Protein AF-J9BNU7-F1 (afdb_monomer_lite)

Organism: NCBI:txid749906

Foldseek 3Di:
DPPDLDQKDWDWDDDVLWIWTPFIAHNVRDGCLVVLLVVLVVDLVPDDDQQNQQSVCCVVVVIGTPHGNVVVVVD

Structure (mmCIF, N/CA/C/O backbone):
data_AF-J9BNU7-F1
#
_entry.id   AF-J9BNU7-F1
#
loop_
_atom_site.group_PDB
_atom_site.id
_atom_site.type_symbol
_atom_site.label_atom_id
_atom_site.label_alt_id
_atom_site.label_comp_id
_atom_site.label_asym_id
_atom_site.label_entity_id
_atom_site.label_seq_id
_atom_site.pdbx_PDB_ins_code
_atom_site.Cartn_x
_atom_site.Cartn_y
_atom_site.Cartn_z
_atom_site.occupancy
_atom_site.B_iso_or_equiv
_atom_site.auth_seq_id
_atom_site.auth_comp_id
_atom_site.auth_asym_id
_atom_site.auth_atom_id
_atom_site.pdbx_PDB_model_num
ATOM 1 N N . MET A 1 1 ? -2.637 19.219 -0.707 1.00 41.78 1 MET A N 1
ATOM 2 C CA . MET A 1 1 ? -3.178 18.610 0.515 1.00 41.78 1 MET A CA 1
ATOM 3 C C . MET A 1 1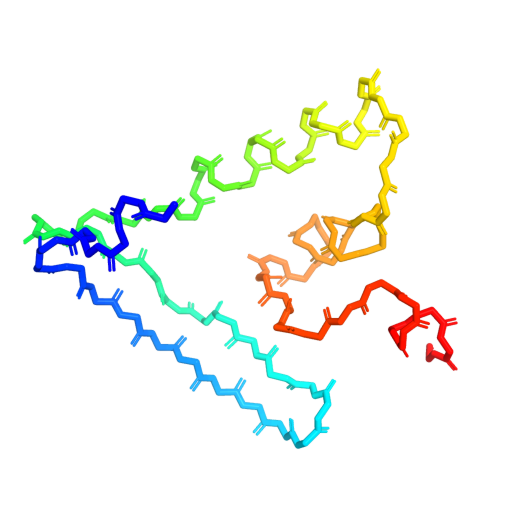 ? -4.667 18.960 0.652 1.00 41.78 1 MET A C 1
ATOM 5 O O . MET A 1 1 ? -5.011 19.964 1.262 1.00 41.78 1 MET A O 1
ATOM 9 N N . LYS A 1 2 ? -5.557 18.189 0.003 1.00 41.81 2 LYS A N 1
ATOM 10 C CA . LYS A 1 2 ? -7.035 18.260 0.150 1.00 41.81 2 LYS A CA 1
ATOM 11 C C . LYS A 1 2 ? -7.436 17.401 1.368 1.00 41.81 2 LYS A C 1
ATOM 13 O O . LYS A 1 2 ? -8.283 16.517 1.287 1.00 41.81 2 LYS A O 1
ATOM 18 N N . ASP A 1 3 ? -6.712 17.585 2.468 1.00 46.38 3 ASP A N 1
ATOM 19 C CA . ASP A 1 3 ? -6.276 16.479 3.331 1.00 46.38 3 ASP A CA 1
ATOM 20 C C . ASP A 1 3 ? -7.173 16.202 4.524 1.00 46.38 3 ASP A C 1
ATOM 22 O O . ASP A 1 3 ? -6.691 16.051 5.641 1.00 46.38 3 ASP A O 1
ATOM 26 N N . LYS A 1 4 ? -8.473 16.067 4.279 1.00 52.94 4 LYS A N 1
ATOM 27 C CA . LYS A 1 4 ? -9.338 15.224 5.107 1.00 52.94 4 LYS A CA 1
ATOM 28 C C . LYS A 1 4 ? -10.389 14.618 4.187 1.00 52.94 4 LYS A C 1
ATOM 30 O O . LYS A 1 4 ? -11.342 15.293 3.810 1.00 52.94 4 LYS A O 1
ATOM 35 N N . LEU A 1 5 ? -10.226 13.345 3.818 1.00 65.25 5 LEU A N 1
ATOM 36 C CA . LEU A 1 5 ? -11.388 12.533 3.454 1.00 65.25 5 LEU A CA 1
ATOM 37 C C . LEU A 1 5 ? -12.214 12.414 4.736 1.00 65.25 5 LEU A C 1
ATOM 39 O O . LEU A 1 5 ? -11.966 11.547 5.567 1.00 65.25 5 LEU A O 1
ATOM 43 N N . GLU A 1 6 ? -13.099 13.384 4.956 1.00 80.38 6 GLU A N 1
ATOM 44 C CA . GLU A 1 6 ? -13.948 13.445 6.141 1.00 80.38 6 GLU A CA 1
ATOM 45 C C . GLU A 1 6 ? -14.689 12.113 6.302 1.00 80.38 6 GLU A C 1
ATOM 47 O O . GLU A 1 6 ? -15.303 11.632 5.344 1.00 80.38 6 GLU A O 1
ATOM 52 N N . GLY A 1 7 ? -14.581 11.521 7.493 1.00 84.75 7 GLY A N 1
ATOM 53 C CA . GLY A 1 7 ? -15.191 10.237 7.833 1.00 84.75 7 GLY A CA 1
ATOM 54 C C . GLY A 1 7 ? -14.384 8.990 7.463 1.00 84.75 7 GLY A C 1
ATOM 55 O O . GLY A 1 7 ? -14.844 7.901 7.786 1.00 84.75 7 GLY A O 1
ATOM 56 N N . ARG A 1 8 ? -13.204 9.104 6.832 1.00 90.88 8 ARG A N 1
ATOM 57 C CA . ARG A 1 8 ? -12.372 7.919 6.567 1.00 90.88 8 ARG A CA 1
ATOM 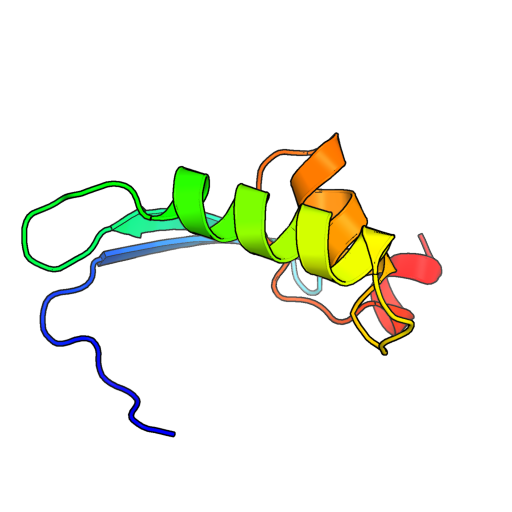58 C C . ARG A 1 8 ? -11.926 7.243 7.867 1.00 90.88 8 ARG A C 1
ATOM 60 O O . ARG A 1 8 ? -11.736 7.909 8.887 1.00 90.88 8 ARG A O 1
ATOM 67 N N . GLN A 1 9 ? -11.712 5.937 7.793 1.00 94.12 9 GLN A N 1
ATOM 68 C CA . GLN A 1 9 ? -11.135 5.142 8.870 1.00 94.12 9 GLN A CA 1
ATOM 69 C C . GLN A 1 9 ? -9.860 4.470 8.374 1.00 94.12 9 GLN A C 1
ATOM 71 O O . GLN A 1 9 ? -9.825 3.949 7.259 1.00 94.12 9 GLN A O 1
ATOM 76 N N . GLU A 1 10 ? -8.826 4.454 9.209 1.00 94.88 10 GLU A N 1
ATOM 77 C CA . GLU A 1 10 ? -7.567 3.784 8.912 1.00 94.88 10 GLU A CA 1
ATOM 78 C C . GLU A 1 10 ? -7.047 3.005 10.122 1.00 94.88 10 GLU A C 1
ATOM 80 O O . GLU A 1 10 ? -7.179 3.439 11.268 1.00 94.88 10 GLU A O 1
ATOM 85 N N . LEU A 1 11 ? -6.409 1.868 9.855 1.00 96.69 11 LEU A N 1
ATOM 86 C CA . LEU A 1 11 ? -5.611 1.133 10.829 1.00 96.69 11 LEU A CA 1
ATOM 87 C C . LEU A 1 11 ? -4.176 1.069 10.323 1.00 96.69 11 LEU A C 1
ATOM 89 O O . LEU A 1 11 ? -3.921 0.510 9.260 1.00 96.69 11 LEU A O 1
ATOM 93 N N . ILE A 1 12 ? -3.237 1.602 11.102 1.00 96.81 12 ILE A N 1
ATOM 94 C CA . ILE A 1 12 ? -1.802 1.480 10.842 1.00 96.81 12 ILE A CA 1
ATOM 95 C C . ILE A 1 12 ? -1.170 0.745 12.017 1.00 96.81 12 ILE A C 1
ATOM 97 O O . ILE A 1 12 ? -1.400 1.106 13.171 1.00 96.81 12 ILE A O 1
ATOM 101 N N . ALA A 1 13 ? -0.364 -0.273 11.729 1.00 96.75 13 ALA A N 1
ATOM 102 C CA . ALA A 1 13 ? 0.402 -0.990 12.740 1.00 96.75 13 ALA A CA 1
ATOM 103 C C . ALA A 1 13 ? 1.756 -1.440 12.185 1.00 96.75 13 ALA A C 1
ATOM 105 O O . ALA A 1 13 ? 1.934 -1.592 10.978 1.00 96.75 13 ALA A O 1
ATOM 106 N N . GLY A 1 14 ? 2.719 -1.646 13.078 1.00 94.25 14 GLY A N 1
ATOM 107 C CA . GLY A 1 14 ? 4.064 -2.073 12.719 1.00 94.25 14 GLY A CA 1
ATOM 108 C C . GLY A 1 14 ? 5.083 -1.716 13.791 1.00 94.25 14 GLY A C 1
ATOM 109 O O . GLY A 1 14 ? 4.723 -1.393 14.924 1.00 94.25 14 GLY A O 1
ATOM 110 N N . ILE A 1 15 ? 6.356 -1.773 13.418 1.00 93.06 15 ILE A N 1
ATOM 111 C CA . ILE A 1 15 ? 7.476 -1.330 14.255 1.00 93.06 15 ILE A CA 1
ATOM 112 C C . ILE A 1 15 ? 8.089 -0.055 13.667 1.00 93.06 15 ILE A C 1
ATOM 114 O O . ILE A 1 15 ? 7.693 0.406 12.596 1.00 93.06 15 ILE A O 1
ATOM 118 N N . ASN A 1 16 ? 9.051 0.537 14.376 1.00 89.06 16 ASN A N 1
ATOM 119 C CA . ASN A 1 16 ? 9.798 1.686 13.870 1.00 89.06 16 ASN A CA 1
ATOM 120 C C . ASN A 1 16 ? 10.390 1.382 12.474 1.00 89.06 16 ASN A C 1
ATOM 122 O O . ASN A 1 16 ? 10.919 0.295 12.262 1.00 89.06 16 ASN A O 1
ATOM 126 N N . HIS A 1 17 ? 10.219 2.317 11.530 1.00 86.69 17 HIS A N 1
ATOM 127 C CA . HIS A 1 17 ? 10.560 2.196 10.098 1.00 86.69 17 HIS A CA 1
ATOM 128 C C . HIS A 1 17 ? 9.852 1.086 9.295 1.00 86.69 17 HIS A C 1
ATOM 130 O O . HIS A 1 17 ? 10.108 0.936 8.108 1.00 86.69 17 HIS A O 1
ATOM 136 N N . MET A 1 18 ? 8.910 0.347 9.888 1.00 89.75 18 MET A N 1
ATOM 137 C CA . MET A 1 18 ? 8.165 -0.734 9.224 1.00 89.75 18 MET A CA 1
ATOM 138 C C . MET A 1 18 ? 6.687 -0.694 9.628 1.00 89.75 18 MET A C 1
ATOM 140 O O . MET A 1 18 ? 6.144 -1.652 10.188 1.00 89.75 18 MET A O 1
ATOM 144 N N . GLY A 1 19 ? 6.051 0.454 9.393 1.00 94.12 19 GLY A N 1
ATOM 145 C CA . GLY A 1 19 ? 4.614 0.656 9.565 1.00 94.12 19 GLY A CA 1
ATOM 146 C C . GLY A 1 19 ? 3.836 0.273 8.309 1.00 94.12 19 GLY A C 1
ATOM 147 O O . GLY A 1 19 ? 4.272 0.536 7.190 1.00 94.12 19 GLY A O 1
ATOM 148 N N . TRP A 1 20 ? 2.660 -0.318 8.490 1.00 95.25 20 TRP A N 1
ATOM 149 C CA . TRP A 1 20 ? 1.811 -0.787 7.398 1.00 95.25 20 TRP A CA 1
ATOM 150 C C . TRP A 1 20 ? 0.398 -0.260 7.581 1.00 95.25 20 TRP A C 1
ATOM 152 O O . TRP A 1 20 ? -0.173 -0.371 8.667 1.00 95.25 20 TRP A O 1
ATOM 162 N N . LEU A 1 21 ? -0.179 0.298 6.520 1.00 96.50 21 LEU A N 1
ATOM 163 C CA . LEU A 1 21 ? -1.600 0.625 6.474 1.00 96.50 21 LEU A CA 1
ATOM 164 C C . LEU A 1 21 ? -2.375 -0.686 6.306 1.00 96.50 21 LEU A C 1
ATOM 166 O O . LEU A 1 21 ? -2.388 -1.256 5.228 1.00 96.50 21 LEU A O 1
ATOM 170 N N . LEU A 1 22 ? -2.975 -1.217 7.359 1.00 96.44 22 LEU A N 1
ATOM 171 C CA . LEU A 1 22 ? -3.633 -2.527 7.328 1.00 96.44 22 LEU A CA 1
ATOM 172 C C . LEU A 1 22 ? -5.102 -2.448 6.913 1.00 96.44 22 LEU A C 1
ATOM 174 O O . LEU A 1 22 ? -5.607 -3.374 6.290 1.00 96.44 22 LEU A O 1
ATOM 178 N N . ASP A 1 23 ? -5.776 -1.346 7.236 1.00 97.00 23 ASP A N 1
ATOM 179 C CA . ASP A 1 23 ? -7.151 -1.081 6.806 1.00 97.00 23 ASP A CA 1
ATOM 180 C C . ASP A 1 23 ? -7.276 0.383 6.390 1.00 97.00 23 ASP A C 1
ATOM 182 O O . ASP A 1 23 ? -6.668 1.266 7.005 1.00 97.00 23 ASP A O 1
ATOM 186 N N . ILE A 1 24 ? -8.049 0.636 5.338 1.00 95.62 24 ILE A N 1
ATOM 187 C CA . ILE A 1 24 ? -8.386 1.979 4.884 1.00 95.62 24 ILE A CA 1
ATOM 188 C C . ILE A 1 24 ? -9.763 1.968 4.230 1.00 95.62 24 ILE A C 1
ATOM 190 O O . ILE A 1 24 ? -9.985 1.346 3.191 1.00 95.62 24 ILE A O 1
ATOM 194 N N . ARG A 1 25 ? -10.687 2.700 4.846 1.00 95.88 25 ARG A N 1
ATOM 195 C CA . ARG A 1 25 ? -12.078 2.791 4.416 1.00 95.88 25 ARG A CA 1
ATOM 196 C C . ARG A 1 25 ? -12.501 4.231 4.234 1.00 95.88 25 ARG A C 1
ATOM 198 O O . ARG A 1 25 ? -12.039 5.114 4.958 1.00 95.88 25 ARG A O 1
ATOM 205 N N . ASP A 1 26 ? -13.386 4.474 3.278 1.00 94.12 26 ASP A N 1
ATOM 206 C CA . ASP A 1 26 ? -14.062 5.766 3.180 1.00 94.12 26 ASP A CA 1
ATOM 207 C C . ASP A 1 26 ? -15.132 5.939 4.275 1.00 94.12 26 ASP A C 1
ATOM 209 O O . ASP A 1 26 ? -15.313 5.092 5.151 1.00 94.12 26 ASP A O 1
ATOM 213 N N . ARG A 1 27 ? -15.845 7.068 4.227 1.00 93.38 27 ARG A N 1
ATOM 214 C CA . ARG A 1 27 ? -16.905 7.404 5.189 1.00 93.38 27 ARG A CA 1
ATOM 215 C C . ARG A 1 27 ? -18.088 6.437 5.184 1.00 93.38 27 ARG A C 1
ATOM 217 O O . ARG A 1 27 ? -18.810 6.370 6.173 1.00 93.38 27 ARG A O 1
ATOM 224 N N . ASP A 1 28 ? -18.298 5.745 4.070 1.00 94.12 28 ASP A N 1
ATOM 225 C CA . ASP A 1 28 ? -19.406 4.820 3.859 1.00 94.12 28 ASP A CA 1
ATOM 226 C C . ASP A 1 28 ? -18.980 3.378 4.206 1.00 94.12 28 ASP A C 1
ATOM 228 O O . ASP A 1 28 ? -19.776 2.444 4.118 1.00 94.12 28 ASP A O 1
ATOM 232 N N . GLY A 1 29 ? -17.729 3.194 4.652 1.00 94.56 29 GLY A N 1
ATOM 233 C CA . GLY A 1 29 ? -17.162 1.915 5.065 1.00 94.56 29 GLY A CA 1
ATOM 234 C C . GLY A 1 29 ? -16.595 1.080 3.916 1.00 94.56 29 GLY A C 1
ATOM 235 O O . GLY A 1 29 ? -16.249 -0.085 4.148 1.00 94.56 29 GLY A O 1
ATOM 236 N N . ASN A 1 30 ? -16.481 1.645 2.707 1.00 96.06 30 ASN A N 1
ATOM 237 C CA . ASN A 1 30 ? -15.953 0.942 1.539 1.00 96.06 30 ASN A CA 1
ATOM 238 C C . ASN A 1 30 ? -14.439 0.769 1.653 1.00 96.06 30 ASN A C 1
ATOM 240 O O . ASN A 1 30 ? -13.729 1.733 1.935 1.00 96.06 30 ASN A O 1
ATOM 244 N N . ASP A 1 31 ? -13.951 -0.443 1.385 1.00 96.31 31 ASP A N 1
ATOM 245 C CA . ASP A 1 31 ? -12.518 -0.739 1.320 1.00 96.31 31 ASP A CA 1
ATOM 246 C C . ASP A 1 31 ? -11.875 -0.029 0.119 1.00 96.31 31 ASP A C 1
ATOM 248 O O . ASP A 1 31 ? -12.296 -0.202 -1.028 1.00 96.31 31 ASP A O 1
ATOM 252 N N . LEU A 1 32 ? -10.842 0.771 0.386 1.00 96.44 32 LEU A N 1
ATOM 253 C CA . LEU A 1 32 ? -10.123 1.539 -0.628 1.00 96.44 32 LEU A CA 1
ATOM 254 C C . LEU A 1 32 ? -8.921 0.785 -1.217 1.00 96.44 32 LEU A C 1
ATOM 256 O O . LEU A 1 32 ? -8.339 1.239 -2.207 1.00 96.44 32 LEU A O 1
ATOM 260 N N . TYR A 1 33 ? -8.544 -0.374 -0.670 1.00 96.38 33 TYR A N 1
ATOM 261 C CA . TYR A 1 33 ? -7.403 -1.141 -1.164 1.00 96.38 33 TYR A CA 1
ATOM 262 C C . TYR A 1 33 ? -7.498 -1.621 -2.617 1.00 96.38 33 TYR A C 1
ATOM 264 O O . TYR A 1 33 ? -6.456 -1.605 -3.280 1.00 96.38 33 TYR A O 1
ATOM 272 N N . PRO A 1 34 ? -8.665 -2.033 -3.152 1.00 96.88 34 PRO A N 1
ATOM 273 C CA . PRO A 1 34 ? -8.776 -2.408 -4.561 1.00 96.88 34 PRO A CA 1
ATOM 274 C C . PRO A 1 34 ? -8.289 -1.299 -5.505 1.00 96.88 34 PRO A C 1
ATOM 276 O O . PRO A 1 34 ? -7.437 -1.547 -6.356 1.00 96.88 34 PRO A O 1
ATOM 279 N N . GLU A 1 35 ? -8.731 -0.060 -5.272 1.00 96.44 35 GLU A N 1
ATOM 280 C CA . GLU A 1 35 ? -8.330 1.110 -6.061 1.00 96.44 35 GLU A CA 1
ATOM 281 C C . GLU A 1 35 ? -6.843 1.442 -5.872 1.00 96.44 35 GLU A C 1
ATOM 283 O O . GLU A 1 35 ? -6.129 1.744 -6.830 1.00 96.44 35 GLU A O 1
ATOM 288 N N . ILE A 1 36 ? -6.348 1.374 -4.630 1.00 95.81 36 ILE A N 1
ATOM 289 C CA . ILE A 1 36 ? -4.932 1.621 -4.320 1.00 95.81 36 ILE A CA 1
ATOM 290 C C . ILE A 1 36 ? -4.040 0.629 -5.073 1.00 95.81 36 ILE A C 1
ATOM 292 O O . ILE A 1 36 ? -3.047 1.039 -5.673 1.00 95.81 36 ILE A O 1
ATOM 296 N N . ARG A 1 37 ? -4.399 -0.661 -5.076 1.00 96.25 37 ARG A N 1
ATOM 297 C CA . ARG A 1 37 ? -3.648 -1.721 -5.766 1.00 96.25 37 ARG A CA 1
ATOM 298 C C . ARG A 1 37 ? -3.62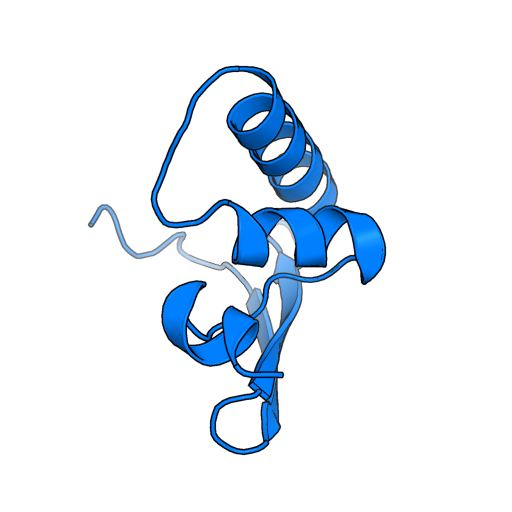7 -1.505 -7.272 1.00 96.25 37 ARG A C 1
ATOM 300 O O . ARG A 1 37 ? -2.560 -1.609 -7.873 1.00 96.25 37 ARG A O 1
ATOM 307 N N . GLU A 1 38 ? -4.769 -1.170 -7.868 1.00 97.12 38 GLU A N 1
ATOM 308 C CA . GLU A 1 38 ? -4.857 -0.895 -9.303 1.00 97.12 38 GLU A CA 1
ATOM 309 C C . GLU A 1 38 ? -3.977 0.296 -9.699 1.00 97.12 38 GLU A C 1
ATOM 311 O O . GLU A 1 38 ? -3.160 0.196 -10.618 1.00 97.12 38 GLU A O 1
ATOM 316 N N . ARG A 1 39 ? -4.083 1.413 -8.971 1.00 96.31 39 ARG A N 1
ATOM 317 C CA . ARG A 1 39 ? -3.282 2.613 -9.243 1.00 96.31 39 ARG A CA 1
ATOM 318 C C . ARG A 1 39 ? -1.795 2.375 -9.041 1.00 96.31 39 ARG A C 1
ATOM 320 O O . ARG A 1 39 ? -1.007 2.841 -9.859 1.00 96.31 39 ARG A O 1
ATOM 327 N N . ALA A 1 40 ? -1.415 1.668 -7.977 1.00 96.12 40 ALA A N 1
ATOM 328 C CA . ALA A 1 40 ? -0.019 1.363 -7.692 1.00 96.12 40 ALA A CA 1
ATOM 329 C C . ALA A 1 40 ? 0.599 0.490 -8.790 1.00 96.12 40 ALA A C 1
ATOM 331 O O . ALA A 1 40 ? 1.659 0.832 -9.310 1.00 96.12 40 ALA A O 1
ATOM 332 N N . ALA A 1 41 ? -0.093 -0.579 -9.200 1.00 96.69 41 ALA A N 1
ATOM 333 C CA . ALA A 1 41 ? 0.355 -1.448 -10.286 1.00 96.69 41 ALA A CA 1
ATOM 334 C C . ALA A 1 41 ? 0.483 -0.674 -11.605 1.00 96.69 41 ALA A C 1
ATOM 336 O O . ALA A 1 41 ? 1.537 -0.688 -12.235 1.00 96.69 41 ALA A O 1
ATOM 337 N N . LYS A 1 42 ? -0.553 0.091 -11.974 1.00 97.75 42 LYS A N 1
ATOM 338 C CA . LYS A 1 42 ? -0.541 0.903 -13.193 1.00 97.75 42 LYS A CA 1
ATOM 339 C C . LYS A 1 42 ? 0.602 1.913 -13.202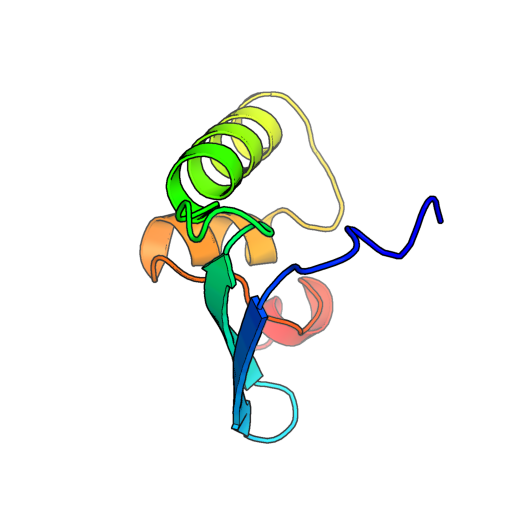 1.00 97.75 42 LYS A C 1
ATOM 341 O O . LYS A 1 42 ? 1.234 2.091 -14.238 1.00 97.75 42 LYS A O 1
ATOM 346 N N . LYS A 1 43 ? 0.865 2.589 -12.082 1.00 96.50 43 LYS A N 1
ATOM 347 C CA . LYS A 1 43 ? 1.948 3.574 -12.000 1.00 96.50 43 LYS A CA 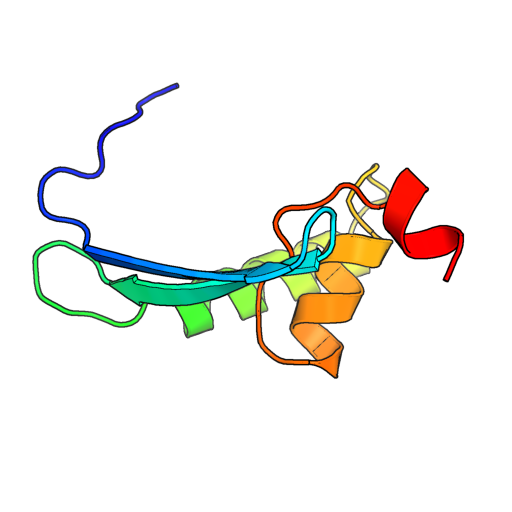1
ATOM 348 C C . LYS A 1 43 ? 3.316 2.906 -12.178 1.00 96.50 43 LYS A C 1
ATOM 350 O O . LYS A 1 43 ? 4.063 3.330 -13.053 1.00 96.50 43 LYS A O 1
ATOM 355 N N . ASN A 1 44 ? 3.567 1.811 -11.453 1.00 95.94 44 ASN A N 1
ATOM 356 C CA . ASN A 1 44 ? 4.806 1.034 -11.569 1.00 95.94 44 ASN A CA 1
ATOM 357 C C . ASN A 1 44 ? 5.039 0.473 -12.982 1.00 95.94 44 ASN A C 1
ATOM 359 O O . ASN A 1 44 ? 6.184 0.372 -13.416 1.00 95.94 44 ASN A O 1
ATOM 363 N N . ASP A 1 45 ? 3.975 0.106 -13.701 1.00 96.62 45 ASP A N 1
ATOM 364 C CA . ASP A 1 45 ? 4.081 -0.441 -15.059 1.00 96.62 45 ASP A CA 1
ATOM 365 C C . ASP A 1 45 ? 4.291 0.642 -16.132 1.00 96.62 45 ASP A C 1
ATOM 367 O O . ASP A 1 45 ? 4.820 0.353 -17.207 1.00 96.62 45 ASP A O 1
ATOM 371 N N . THR A 1 46 ? 3.851 1.882 -15.883 1.00 97.19 46 THR A N 1
ATOM 372 C CA . THR A 1 46 ? 3.784 2.932 -16.918 1.00 97.19 46 THR A CA 1
ATOM 373 C C . THR A 1 46 ? 4.874 3.990 -16.815 1.00 97.19 46 THR A C 1
ATOM 375 O O . THR A 1 46 ? 5.258 4.552 -17.842 1.00 97.19 46 THR A O 1
ATOM 378 N N . GLU A 1 47 ? 5.394 4.275 -15.622 1.00 95.06 47 GLU A N 1
ATOM 379 C CA . GLU A 1 47 ? 6.389 5.328 -15.429 1.00 95.06 47 GLU A CA 1
ATOM 380 C C . GLU A 1 47 ? 7.388 5.007 -14.314 1.00 95.06 47 GLU A C 1
ATOM 382 O O . GLU A 1 47 ? 7.114 4.240 -13.396 1.00 95.06 47 GLU A O 1
ATOM 387 N N . LYS A 1 48 ? 8.568 5.634 -14.380 1.00 93.94 48 LYS A N 1
ATOM 388 C CA . LYS A 1 48 ? 9.518 5.625 -13.263 1.00 93.94 48 LYS A CA 1
ATOM 389 C C . LYS A 1 48 ? 9.145 6.714 -12.264 1.00 93.94 48 LYS A C 1
ATOM 391 O O . LYS A 1 48 ? 8.881 7.847 -12.658 1.00 93.94 48 LYS A O 1
ATOM 396 N N . HIS A 1 49 ? 9.206 6.383 -10.981 1.00 94.12 49 HIS A N 1
ATOM 397 C CA . HIS A 1 49 ? 9.017 7.318 -9.876 1.00 94.12 49 HIS A CA 1
ATOM 398 C C . HIS A 1 49 ? 9.828 6.884 -8.649 1.00 94.12 49 HIS A C 1
ATOM 400 O O . HIS A 1 49 ? 10.411 5.803 -8.635 1.00 94.12 49 HIS A O 1
ATOM 406 N N . ASP A 1 50 ? 9.848 7.696 -7.598 1.00 91.88 50 ASP A N 1
ATOM 407 C CA . ASP A 1 50 ? 10.653 7.394 -6.403 1.00 91.88 50 ASP A CA 1
ATOM 408 C C . ASP A 1 50 ? 10.019 6.268 -5.555 1.00 91.88 50 ASP A C 1
ATOM 410 O O . ASP A 1 50 ? 10.689 5.479 -4.899 1.00 91.88 50 ASP A O 1
ATOM 414 N N . ASP A 1 51 ? 8.700 6.085 -5.660 1.00 92.38 51 ASP A N 1
ATOM 415 C CA . ASP A 1 51 ? 7.935 5.086 -4.894 1.00 92.38 51 ASP A CA 1
ATOM 416 C C . ASP A 1 51 ? 7.910 3.653 -5.461 1.00 92.38 51 ASP A C 1
ATOM 418 O O . ASP A 1 51 ? 7.061 2.852 -5.070 1.00 92.38 51 ASP A O 1
ATOM 422 N N . MET A 1 52 ? 8.790 3.311 -6.406 1.00 94.06 52 MET A N 1
ATOM 423 C CA . MET A 1 52 ? 8.696 2.036 -7.143 1.00 94.06 52 MET A CA 1
ATOM 424 C C . MET A 1 52 ? 8.749 0.815 -6.217 1.00 94.06 52 MET A C 1
ATOM 426 O O . MET A 1 52 ? 7.940 -0.104 -6.358 1.00 94.06 52 MET A O 1
ATOM 430 N N . VAL A 1 53 ? 9.668 0.824 -5.242 1.00 91.31 53 VAL A N 1
ATOM 431 C CA . VAL A 1 53 ? 9.838 -0.269 -4.268 1.00 91.31 53 VAL A CA 1
ATOM 432 C C . VAL A 1 53 ? 8.638 -0.335 -3.327 1.00 91.31 53 VAL A C 1
ATOM 434 O O . VAL A 1 53 ? 8.062 -1.404 -3.125 1.00 91.31 53 VAL A O 1
ATOM 437 N N . ARG A 1 54 ? 8.184 0.817 -2.821 1.00 91.75 54 ARG A N 1
ATOM 438 C CA . ARG A 1 54 ? 6.987 0.903 -1.974 1.00 91.75 54 ARG A CA 1
ATOM 439 C C . ARG A 1 54 ? 5.740 0.354 -2.669 1.00 91.75 54 ARG A C 1
ATOM 441 O O . ARG A 1 54 ? 4.920 -0.312 -2.041 1.00 91.75 54 ARG A O 1
ATOM 448 N N . PHE A 1 55 ? 5.585 0.604 -3.964 1.00 94.62 55 PHE A N 1
ATOM 449 C CA . PHE A 1 55 ? 4.450 0.095 -4.734 1.00 94.62 55 PHE A CA 1
ATOM 450 C C . PHE A 1 55 ? 4.600 -1.394 -5.073 1.00 94.62 55 PHE A C 1
ATOM 452 O O . PHE A 1 55 ? 3.602 -2.117 -5.100 1.00 94.62 55 PHE A O 1
ATOM 459 N N . GLU A 1 56 ? 5.827 -1.900 -5.220 1.00 93.69 56 GLU A N 1
ATOM 460 C CA . GLU A 1 56 ? 6.069 -3.344 -5.330 1.00 93.69 56 GLU A CA 1
ATOM 461 C C . GLU A 1 56 ? 5.676 -4.079 -4.035 1.00 93.69 56 GLU A C 1
ATOM 463 O O . GLU A 1 56 ? 5.140 -5.186 -4.095 1.00 93.69 56 GLU A O 1
ATOM 468 N N . TYR A 1 57 ? 5.821 -3.456 -2.860 1.00 92.19 57 TYR A N 1
ATOM 469 C CA . TYR A 1 57 ? 5.338 -4.039 -1.599 1.00 92.19 57 TYR A CA 1
ATOM 470 C C . TYR A 1 57 ? 3.820 -4.209 -1.587 1.00 92.19 57 TYR A C 1
ATOM 472 O O . TYR A 1 57 ? 3.330 -5.240 -1.136 1.00 92.19 57 TYR A O 1
ATOM 480 N N . ILE A 1 58 ? 3.063 -3.271 -2.157 1.00 94.94 58 ILE A N 1
ATOM 481 C CA . ILE A 1 58 ? 1.606 -3.416 -2.290 1.00 94.94 58 ILE A CA 1
ATOM 482 C C . ILE A 1 58 ? 1.277 -4.646 -3.146 1.00 94.94 58 ILE A C 1
ATOM 484 O O . ILE A 1 58 ? 0.389 -5.422 -2.795 1.00 94.94 58 ILE A O 1
ATOM 488 N N . ARG A 1 59 ? 2.017 -4.867 -4.239 1.00 93.19 59 ARG A N 1
ATOM 489 C CA . ARG A 1 59 ? 1.843 -6.035 -5.114 1.00 93.19 59 ARG A CA 1
ATOM 490 C C . ARG A 1 59 ? 2.201 -7.354 -4.421 1.00 93.19 59 ARG A C 1
ATOM 492 O O . ARG A 1 59 ? 1.533 -8.358 -4.655 1.00 93.19 59 ARG A O 1
ATOM 499 N N . ARG A 1 60 ? 3.264 -7.374 -3.613 1.00 94.19 60 ARG A N 1
ATOM 500 C CA . ARG A 1 60 ? 3.815 -8.597 -2.996 1.00 94.19 60 ARG A CA 1
ATOM 501 C C . ARG A 1 60 ? 3.180 -8.950 -1.656 1.00 94.19 60 ARG A C 1
ATOM 503 O O . ARG A 1 60 ? 2.965 -10.124 -1.379 1.00 94.19 60 ARG A O 1
ATOM 510 N N . LEU A 1 61 ? 2.916 -7.941 -0.836 1.00 93.69 61 LEU A N 1
ATOM 511 C CA . LEU A 1 61 ? 2.500 -8.063 0.563 1.00 93.69 61 LEU A CA 1
ATOM 512 C C . LEU A 1 61 ? 1.056 -7.598 0.781 1.00 93.69 61 LEU A C 1
ATOM 514 O O . LEU A 1 61 ? 0.474 -7.869 1.825 1.00 93.69 61 LEU A O 1
ATOM 518 N N . GLY A 1 62 ? 0.461 -6.921 -0.204 1.00 93.38 62 GLY A N 1
ATOM 519 C CA . GLY A 1 62 ? -0.950 -6.536 -0.196 1.00 93.38 62 GLY A CA 1
ATOM 520 C C . GLY A 1 62 ? -1.263 -5.216 0.508 1.00 93.38 62 GLY A C 1
ATOM 521 O O . GLY A 1 62 ? -2.403 -4.758 0.387 1.00 93.38 62 GLY A O 1
ATOM 522 N N . TYR A 1 63 ? -0.282 -4.605 1.182 1.00 95.31 63 TYR A N 1
ATOM 523 C CA . TYR A 1 63 ? -0.446 -3.403 2.002 1.00 95.31 63 TYR A CA 1
ATOM 524 C C . TYR A 1 63 ? 0.582 -2.323 1.667 1.00 95.31 63 TYR A C 1
ATOM 526 O O . TYR A 1 63 ? 1.699 -2.603 1.232 1.00 95.31 63 TYR A O 1
ATOM 534 N N . TYR A 1 64 ? 0.196 -1.073 1.903 1.00 94.25 64 TYR A N 1
ATOM 535 C CA . TYR A 1 64 ? 1.060 0.089 1.763 1.00 94.25 64 TYR A CA 1
ATOM 536 C C . TYR A 1 64 ? 1.991 0.217 2.975 1.00 94.25 64 TYR A C 1
ATOM 538 O O . TYR A 1 64 ? 1.521 0.328 4.112 1.00 94.25 64 TYR A O 1
ATOM 546 N N . CYS A 1 65 ? 3.301 0.238 2.727 1.00 93.50 65 CYS A N 1
ATOM 547 C CA . CYS A 1 65 ? 4.306 0.542 3.744 1.00 93.50 65 CYS A CA 1
ATOM 548 C C . CYS A 1 65 ? 4.417 2.060 3.933 1.00 93.50 65 CYS A C 1
ATOM 550 O O . CYS A 1 65 ? 4.491 2.810 2.961 1.00 93.50 65 CYS A O 1
ATOM 552 N N . THR A 1 66 ? 4.421 2.529 5.179 1.00 90.12 66 THR A N 1
ATOM 553 C CA . THR A 1 66 ? 4.503 3.963 5.492 1.00 90.12 66 THR A CA 1
ATOM 554 C C . THR A 1 66 ? 5.894 4.545 5.254 1.00 90.12 66 THR A C 1
ATOM 556 O O . THR A 1 66 ? 6.019 5.761 5.137 1.00 90.12 66 THR A O 1
ATOM 559 N N . GLU A 1 67 ? 6.919 3.696 5.190 1.00 87.94 67 GLU A N 1
ATOM 560 C CA . GLU A 1 67 ? 8.313 4.092 4.978 1.00 87.94 67 GLU A CA 1
ATOM 561 C C . GLU A 1 67 ? 8.640 4.292 3.485 1.00 87.94 67 GLU A C 1
ATOM 563 O O . GLU A 1 67 ? 7.923 3.801 2.609 1.00 87.94 67 GLU A O 1
ATOM 568 N N . SER A 1 68 ? 9.688 5.058 3.180 1.00 82.62 68 SER A N 1
ATOM 569 C CA . SER A 1 68 ? 10.098 5.389 1.813 1.00 82.62 68 SER A CA 1
ATOM 570 C C . SER A 1 68 ? 10.729 4.203 1.066 1.00 82.62 68 SER A C 1
ATOM 572 O O . SER A 1 68 ? 11.116 3.196 1.664 1.00 82.62 68 SER A O 1
ATOM 574 N N . SER A 1 69 ? 10.815 4.296 -0.266 1.00 77.75 69 SER A N 1
ATOM 575 C CA . SER A 1 69 ? 11.476 3.265 -1.082 1.00 77.75 69 SER A CA 1
ATOM 576 C C . SER A 1 69 ? 12.964 3.142 -0.769 1.00 77.75 69 SER A C 1
ATOM 578 O O . SER A 1 69 ? 13.496 2.040 -0.814 1.00 77.75 69 SER A O 1
ATOM 580 N N . GLU A 1 70 ? 13.629 4.256 -0.469 1.00 75.44 70 GLU A N 1
ATOM 581 C CA . GLU A 1 70 ? 15.067 4.327 -0.211 1.00 75.44 70 GLU A CA 1
ATOM 582 C C . GLU A 1 70 ? 15.433 3.522 1.033 1.00 75.44 70 GLU A C 1
ATOM 584 O O . GLU A 1 70 ? 16.285 2.646 0.950 1.00 75.44 70 GLU A O 1
ATOM 589 N N . HIS A 1 71 ? 14.729 3.740 2.148 1.00 73.56 71 HIS A N 1
ATOM 590 C CA . HIS A 1 71 ? 14.970 2.990 3.381 1.00 73.56 71 HIS A CA 1
ATOM 591 C C . HIS A 1 71 ? 14.554 1.518 3.261 1.00 73.56 71 HIS A C 1
ATOM 593 O O . HIS A 1 71 ? 15.170 0.651 3.870 1.00 73.56 71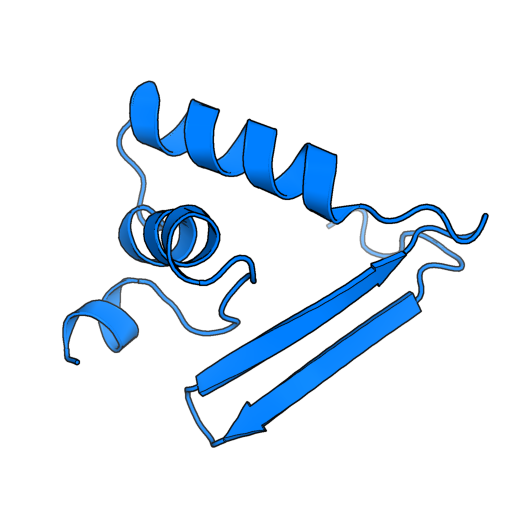 HIS A O 1
ATOM 599 N N . ASN A 1 72 ? 13.520 1.208 2.471 1.00 62.62 72 ASN A N 1
ATOM 600 C CA . ASN A 1 72 ? 13.085 -0.175 2.269 1.00 62.62 72 ASN A CA 1
ATOM 601 C C . ASN A 1 72 ? 14.005 -0.970 1.336 1.00 62.62 72 ASN A C 1
ATOM 603 O O . ASN A 1 72 ? 14.068 -2.182 1.474 1.00 62.62 72 ASN A O 1
ATOM 607 N N . ALA A 1 73 ? 14.707 -0.322 0.404 1.00 67.44 73 ALA A N 1
ATOM 608 C CA . ALA A 1 73 ? 15.653 -0.996 -0.487 1.00 67.44 73 ALA A CA 1
ATOM 609 C C . ALA A 1 73 ? 16.942 -1.449 0.226 1.00 67.44 73 ALA A C 1
ATOM 611 O O . ALA A 1 73 ? 17.742 -2.176 -0.361 1.00 67.44 73 ALA A O 1
ATOM 612 N N . GLU A 1 74 ? 17.156 -1.005 1.467 1.00 67.81 74 GLU A N 1
ATOM 613 C CA . GLU A 1 74 ? 18.275 -1.428 2.314 1.00 67.81 74 GLU A CA 1
ATOM 614 C C . GLU A 1 74 ? 18.035 -2.788 3.001 1.00 67.81 74 GLU A C 1
ATOM 616 O O . GLU A 1 74 ? 18.977 -3.348 3.568 1.00 67.81 74 GLU A O 1
ATOM 621 N N . TYR A 1 75 ? 16.811 -3.328 2.928 1.00 59.12 75 TYR A N 1
ATOM 622 C CA . TYR A 1 75 ? 16.392 -4.606 3.519 1.00 59.12 75 TYR A CA 1
ATOM 623 C C . TYR A 1 75 ? 15.919 -5.601 2.452 1.00 59.12 75 TYR A C 1
ATOM 625 O O . TYR A 1 75 ? 16.129 -6.818 2.670 1.00 59.12 75 TYR A O 1
#

Radius of gyration: 12.99 Å; chains: 1; bounding box: 38×27×31 Å

Sequence (75 aa):
MKDKLEGRQELIAGINHMGWLLDIRDRDGNDLYPEIRERAAKKNDTEKHDDMVRFEYIRRLGYYCTESSEHNAEY

InterPro domains:
  IPR001088 Glycoside hydrolase, family 4 [PTHR32092] (12-75)
  IPR015955 Lactate dehydrogenase/glycoside hydrolase, family 4, C-terminal [G3DSA:3.90.110.10] (7-75)
  IPR015955 Lactate dehydrogenase/glycoside hydrolase, family 4, C-terminal [SSF56327] (12-75)
  IPR022616 Glycosyl hydrolase, family 4, C-terminal [PF11975] (12-72)

pLDDT: mean 88.61, std 13.38, range [41.78, 97.75]

Secondary structure (DSSP, 8-state):
-----TT-EEEEEEETTEEEEEEEE-TT--B-HHHHHHHHHHHHHH---TTHHHHHHHHHHSSEESS-HHHHTT-